Protein AF-A0A7Y6UD02-F1 (afdb_monomer_lite)

Radius of gyration: 16.95 Å; chains: 1; bounding box: 40×27×51 Å

Structure (mmCIF, N/CA/C/O backbone):
data_AF-A0A7Y6UD02-F1
#
_entry.id   AF-A0A7Y6UD02-F1
#
loop_
_atom_site.group_PDB
_atom_site.id
_atom_site.type_symbol
_atom_site.label_atom_id
_atom_site.label_alt_id
_atom_site.label_comp_id
_atom_site.label_asym_id
_atom_site.label_entity_id
_atom_site.label_seq_id
_atom_site.pdbx_PDB_ins_code
_atom_site.Cartn_x
_atom_site.Cartn_y
_atom_site.Cartn_z
_atom_site.occupancy
_atom_site.B_iso_or_equiv
_atom_site.auth_seq_id
_atom_site.auth_comp_id
_atom_site.auth_asym_id
_atom_site.auth_atom_id
_atom_site.pdbx_PDB_model_num
ATOM 1 N N . MET A 1 1 ? 2.867 3.631 35.532 1.00 47.62 1 MET A N 1
ATOM 2 C CA . MET A 1 1 ? 3.204 3.753 34.099 1.00 47.62 1 MET A CA 1
ATOM 3 C C . MET A 1 1 ? 3.918 2.474 33.709 1.00 47.62 1 MET A C 1
ATOM 5 O O . MET A 1 1 ? 5.018 2.258 34.192 1.00 47.62 1 MET A O 1
ATOM 9 N N . ALA A 1 2 ? 3.247 1.566 32.999 1.00 46.75 2 ALA A N 1
ATOM 10 C CA . ALA A 1 2 ? 3.853 0.298 32.595 1.00 46.75 2 ALA A CA 1
ATOM 11 C C . ALA A 1 2 ? 4.838 0.551 31.440 1.00 46.75 2 ALA A C 1
ATOM 13 O O . ALA A 1 2 ? 4.466 1.206 30.467 1.00 46.75 2 ALA A O 1
ATOM 14 N N . SER 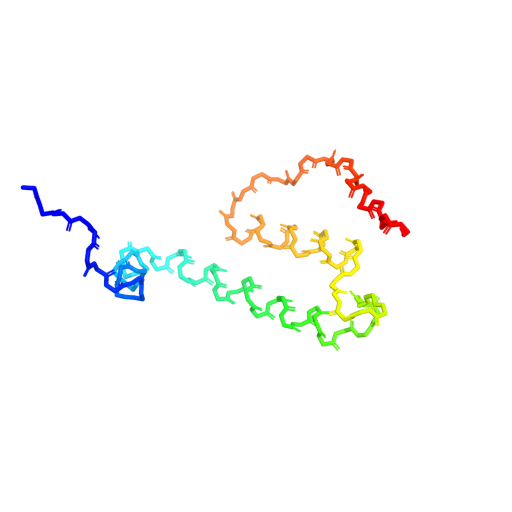A 1 3 ? 6.080 0.075 31.585 1.00 53.16 3 SER A N 1
ATOM 15 C CA . SER A 1 3 ? 7.123 0.148 30.552 1.00 53.16 3 SER A CA 1
ATOM 16 C C . SER A 1 3 ? 6.656 -0.597 29.302 1.00 53.16 3 SER A C 1
ATOM 18 O O . SER A 1 3 ? 6.287 -1.768 29.375 1.00 53.16 3 SER A O 1
ATOM 20 N N . ILE A 1 4 ? 6.686 0.081 28.155 1.00 57.28 4 ILE A N 1
ATOM 21 C CA . ILE A 1 4 ? 6.331 -0.466 26.832 1.00 57.28 4 ILE A CA 1
ATOM 22 C C . ILE A 1 4 ? 7.427 -1.435 26.325 1.00 57.28 4 ILE A C 1
ATOM 24 O O . ILE A 1 4 ? 7.221 -2.180 25.374 1.00 57.28 4 ILE A O 1
ATOM 28 N N . GLU A 1 5 ? 8.571 -1.494 27.012 1.00 58.56 5 GLU A N 1
ATOM 29 C CA . GLU A 1 5 ? 9.811 -2.163 26.589 1.00 58.56 5 GLU A CA 1
ATOM 30 C C . GLU A 1 5 ? 9.766 -3.697 26.494 1.00 58.56 5 GLU A C 1
ATOM 32 O O . GLU A 1 5 ? 10.755 -4.291 26.083 1.00 58.56 5 GLU A O 1
ATOM 37 N N . ASN A 1 6 ? 8.654 -4.360 26.835 1.00 62.16 6 ASN A N 1
ATOM 38 C CA . ASN A 1 6 ? 8.574 -5.827 26.796 1.00 62.16 6 ASN A CA 1
ATOM 39 C C . ASN A 1 6 ? 7.282 -6.379 26.167 1.00 62.16 6 ASN A C 1
ATOM 41 O O . ASN A 1 6 ? 6.880 -7.507 26.458 1.00 62.16 6 ASN A O 1
ATOM 45 N N . ARG A 1 7 ? 6.588 -5.580 25.346 1.00 67.19 7 ARG A N 1
ATOM 46 C CA . ARG A 1 7 ? 5.392 -6.027 24.616 1.00 67.19 7 ARG A CA 1
ATOM 47 C C . ARG A 1 7 ? 5.783 -6.698 23.302 1.00 67.19 7 ARG A C 1
ATOM 49 O O . ARG A 1 7 ? 6.570 -6.140 22.546 1.00 67.19 7 ARG A O 1
ATOM 56 N N . ASP A 1 8 ? 5.190 -7.860 23.017 1.00 85.75 8 ASP A N 1
ATOM 57 C CA . ASP A 1 8 ? 5.271 -8.481 21.691 1.00 85.75 8 ASP A CA 1
ATOM 58 C C . ASP A 1 8 ? 4.759 -7.466 20.645 1.00 85.75 8 ASP A C 1
ATOM 60 O O . ASP A 1 8 ? 3.603 -7.032 20.742 1.00 85.75 8 ASP A O 1
ATOM 64 N N . PRO A 1 9 ? 5.582 -7.064 19.657 1.00 81.38 9 PRO A N 1
ATOM 65 C CA . PRO A 1 9 ? 5.190 -6.109 18.624 1.00 81.38 9 PRO A CA 1
ATOM 66 C C . PRO A 1 9 ? 3.911 -6.511 17.886 1.00 81.38 9 PRO A C 1
ATOM 68 O O . PRO A 1 9 ? 3.116 -5.650 17.513 1.00 81.38 9 PRO A O 1
ATOM 71 N N . ARG A 1 10 ? 3.672 -7.819 17.715 1.00 82.62 10 ARG A N 1
ATOM 72 C CA . ARG A 1 10 ? 2.455 -8.330 17.072 1.00 82.62 10 ARG A CA 1
ATOM 73 C C . ARG A 1 10 ? 1.225 -8.082 17.929 1.00 82.62 10 ARG A C 1
ATOM 75 O O . ARG A 1 10 ? 0.176 -7.723 17.404 1.00 82.62 10 ARG A O 1
ATOM 82 N N . GLN A 1 11 ? 1.360 -8.241 19.242 1.00 85.88 11 GLN A N 1
ATOM 83 C CA . GLN A 1 11 ? 0.277 -7.980 20.180 1.00 85.88 11 GLN A CA 1
ATOM 84 C C . GLN A 1 11 ? -0.026 -6.481 20.270 1.00 85.88 11 GLN A C 1
ATOM 86 O O . GLN A 1 11 ? -1.189 -6.093 20.231 1.00 85.88 11 GLN A O 1
ATOM 91 N N . ALA A 1 12 ? 1.007 -5.634 20.311 1.00 83.56 12 ALA A N 1
ATOM 92 C CA . ALA A 1 12 ? 0.835 -4.182 20.291 1.00 83.56 12 ALA A CA 1
ATOM 93 C C . ALA A 1 12 ? 0.138 -3.704 19.005 1.00 83.56 12 ALA A C 1
ATOM 95 O O . ALA A 1 12 ? -0.789 -2.901 19.072 1.00 83.56 12 ALA A O 1
ATOM 96 N N . LEU A 1 13 ? 0.533 -4.238 17.845 1.00 81.62 13 LEU A N 1
ATOM 97 C CA . LEU A 1 13 ? -0.122 -3.939 16.574 1.00 81.62 13 LEU A CA 1
ATOM 98 C C . LEU A 1 13 ? -1.585 -4.404 16.564 1.00 81.62 13 LEU A C 1
ATOM 100 O O . LEU A 1 13 ? -2.457 -3.648 16.150 1.00 81.62 13 LEU A O 1
ATOM 104 N N . ALA A 1 14 ? -1.870 -5.616 17.047 1.00 84.69 14 ALA A N 1
ATOM 105 C CA . ALA A 1 14 ? -3.232 -6.145 17.094 1.00 84.69 14 ALA A CA 1
ATOM 106 C C . ALA A 1 14 ? -4.169 -5.279 17.952 1.00 84.69 14 ALA A C 1
ATOM 108 O O . ALA A 1 14 ? -5.308 -5.044 17.558 1.00 84.69 14 ALA A O 1
ATOM 109 N N . GLU A 1 15 ? -3.693 -4.771 19.090 1.00 86.38 15 GLU A N 1
ATOM 110 C CA . GLU A 1 15 ? -4.461 -3.848 19.935 1.00 86.38 15 GLU A CA 1
ATOM 111 C C . GLU A 1 15 ? -4.741 -2.517 19.222 1.00 86.38 15 GLU A C 1
ATOM 113 O O . GLU A 1 15 ? -5.885 -2.070 19.191 1.00 86.38 15 GLU A O 1
ATOM 118 N N . ILE A 1 16 ? -3.728 -1.925 18.578 1.00 81.19 16 ILE A N 1
ATOM 119 C CA . ILE A 1 16 ? -3.881 -0.680 17.806 1.00 81.19 16 ILE A CA 1
ATOM 120 C C . ILE A 1 16 ? -4.899 -0.859 16.672 1.00 81.19 16 ILE A C 1
ATOM 122 O O . ILE A 1 16 ? -5.756 -0.001 16.461 1.00 81.19 16 ILE A O 1
ATOM 126 N N . LEU A 1 17 ? -4.827 -1.977 15.945 1.00 81.56 17 LEU A N 1
ATOM 127 C CA . LEU A 1 17 ? -5.731 -2.268 14.831 1.00 81.56 17 LEU A CA 1
ATOM 128 C C . LEU A 1 17 ? -7.155 -2.598 15.298 1.00 81.56 17 LEU A C 1
ATOM 130 O O . LEU A 1 17 ? -8.110 -2.271 14.596 1.00 81.56 17 LEU A O 1
ATOM 134 N N . ALA A 1 18 ? -7.322 -3.191 16.484 1.00 84.62 18 ALA A N 1
ATOM 135 C CA . ALA A 1 18 ? -8.641 -3.429 17.070 1.00 84.62 18 ALA A CA 1
ATOM 136 C C . ALA A 1 18 ? -9.378 -2.117 17.391 1.00 84.62 18 ALA A C 1
ATOM 138 O O . ALA A 1 18 ? -10.596 -2.040 17.237 1.00 84.62 18 ALA A O 1
ATOM 139 N N . GLU A 1 19 ? -8.647 -1.075 17.795 1.00 88.31 19 GLU A N 1
ATOM 140 C CA . GLU A 1 19 ? -9.201 0.262 18.047 1.00 88.31 19 GLU A CA 1
ATOM 141 C C . GLU A 1 19 ? -9.406 1.082 16.760 1.00 88.31 19 GLU A C 1
ATOM 143 O O . GLU A 1 19 ? -10.113 2.092 16.775 1.00 88.31 19 GLU A O 1
ATOM 148 N N . ARG A 1 20 ? -8.804 0.655 15.642 1.00 87.31 20 ARG A N 1
ATOM 149 C CA . ARG A 1 20 ? -8.776 1.366 14.354 1.00 87.31 20 ARG A CA 1
ATOM 150 C C . ARG A 1 20 ? -9.085 0.425 13.180 1.00 87.31 20 ARG A C 1
ATOM 152 O O . ARG A 1 20 ? -8.210 0.163 12.348 1.00 87.31 20 ARG A O 1
ATOM 159 N N . PRO A 1 21 ? -10.327 -0.091 13.082 1.00 86.62 21 PRO A N 1
ATOM 160 C CA . PRO A 1 21 ? -10.714 -1.019 12.017 1.00 86.62 21 PRO A CA 1
ATOM 161 C C . PRO A 1 21 ? -10.619 -0.393 10.616 1.00 86.62 21 PRO A C 1
ATOM 163 O O . PRO A 1 21 ? -10.412 -1.107 9.638 1.00 86.62 21 PRO A O 1
ATOM 166 N N . ASP A 1 22 ? -10.723 0.935 10.523 1.00 86.44 22 ASP A N 1
ATOM 167 C CA . ASP A 1 22 ? -10.473 1.730 9.319 1.00 8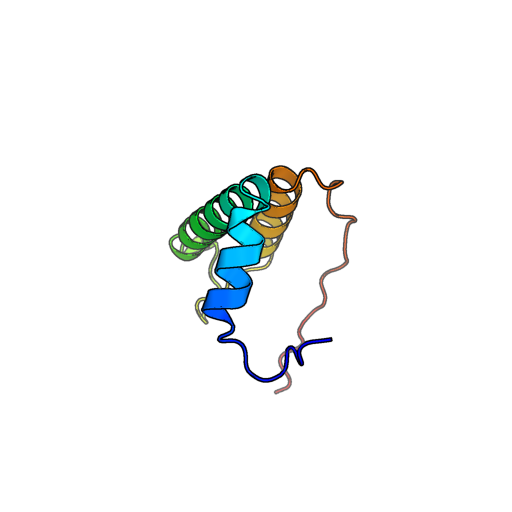6.44 22 ASP A CA 1
ATOM 168 C C . ASP A 1 22 ? -9.036 1.558 8.810 1.00 86.44 22 ASP A C 1
ATOM 170 O O . ASP A 1 22 ? -8.821 1.253 7.638 1.00 86.44 22 ASP A O 1
ATOM 174 N N . LEU A 1 23 ? -8.051 1.682 9.704 1.00 86.38 23 LEU A N 1
ATOM 175 C CA . LEU A 1 23 ? -6.639 1.528 9.356 1.00 86.38 23 LEU A CA 1
ATOM 176 C C . LEU A 1 23 ? -6.287 0.076 9.036 1.00 86.38 23 LEU A C 1
ATOM 178 O O . LEU A 1 23 ? -5.485 -0.171 8.139 1.00 86.38 23 LEU A O 1
ATOM 182 N N . ALA A 1 24 ? -6.903 -0.882 9.731 1.00 87.19 24 ALA A N 1
ATOM 183 C CA . ALA A 1 24 ? -6.732 -2.300 9.428 1.00 87.19 24 ALA A CA 1
ATOM 184 C C . ALA A 1 24 ? -7.234 -2.640 8.015 1.00 87.19 24 ALA A C 1
ATOM 186 O O . ALA A 1 24 ? -6.534 -3.308 7.255 1.00 87.19 24 ALA A O 1
ATOM 187 N N . ALA A 1 25 ? -8.416 -2.138 7.643 1.00 87.94 25 ALA A N 1
ATOM 188 C CA . ALA A 1 25 ? -8.971 -2.316 6.304 1.00 87.94 25 ALA A CA 1
ATOM 189 C C . ALA A 1 25 ? -8.121 -1.617 5.231 1.00 87.94 25 ALA A C 1
ATOM 191 O O . ALA A 1 25 ? -7.867 -2.198 4.177 1.00 87.94 25 ALA A O 1
ATOM 192 N N . ALA A 1 26 ? -7.636 -0.405 5.513 1.00 90.12 26 ALA A N 1
ATOM 193 C CA . ALA A 1 26 ? -6.747 0.320 4.612 1.00 90.12 26 ALA A CA 1
ATOM 194 C C . ALA A 1 26 ? -5.425 -0.429 4.379 1.00 90.12 26 ALA A C 1
ATOM 196 O O . ALA A 1 26 ? -5.003 -0.593 3.238 1.00 90.12 26 ALA A O 1
ATOM 197 N N . ALA A 1 27 ? -4.797 -0.934 5.444 1.00 89.62 27 ALA A N 1
ATOM 198 C CA . ALA A 1 27 ? -3.562 -1.706 5.349 1.00 89.62 27 ALA A CA 1
ATOM 199 C C . ALA A 1 27 ? -3.746 -2.991 4.528 1.00 89.62 27 ALA A C 1
ATOM 201 O O . ALA A 1 27 ? -2.899 -3.300 3.692 1.00 89.62 27 ALA A O 1
ATOM 202 N N . ALA A 1 28 ? -4.863 -3.704 4.721 1.00 90.81 28 ALA A N 1
ATOM 203 C CA . ALA A 1 28 ? -5.196 -4.881 3.920 1.00 90.81 28 ALA A CA 1
ATOM 204 C C . ALA A 1 28 ? -5.346 -4.526 2.431 1.00 90.81 28 ALA A C 1
ATOM 206 O O . ALA A 1 28 ? -4.719 -5.154 1.586 1.00 90.81 28 ALA A O 1
ATOM 207 N N . ALA A 1 29 ? -6.090 -3.463 2.111 1.00 91.75 29 ALA A N 1
ATOM 208 C CA . ALA A 1 29 ? -6.284 -3.027 0.729 1.00 91.75 29 ALA A CA 1
ATOM 209 C C . ALA A 1 29 ? -4.977 -2.587 0.042 1.00 91.75 29 ALA A C 1
ATOM 211 O O . ALA A 1 29 ? -4.776 -2.864 -1.140 1.00 91.75 29 ALA A O 1
ATOM 212 N N . ILE A 1 30 ? -4.081 -1.910 0.770 1.00 94.44 30 ILE A N 1
ATOM 213 C CA . ILE A 1 30 ? -2.761 -1.510 0.258 1.00 94.44 30 ILE A CA 1
ATOM 214 C C . ILE A 1 30 ? -1.886 -2.741 0.009 1.00 94.44 30 ILE A C 1
ATOM 216 O O . ILE A 1 30 ? -1.203 -2.814 -1.013 1.00 94.44 30 ILE A O 1
ATOM 220 N N . PHE A 1 31 ? -1.916 -3.715 0.919 1.00 94.50 31 PHE A N 1
ATOM 221 C CA . PHE A 1 31 ? -1.169 -4.958 0.770 1.00 94.50 31 PHE A CA 1
ATOM 222 C C . PHE A 1 31 ? -1.638 -5.759 -0.450 1.00 94.50 31 PHE A C 1
ATOM 224 O O . PHE A 1 31 ? -0.809 -6.107 -1.288 1.00 94.50 31 PHE A O 1
ATOM 231 N N . ASP A 1 32 ? -2.949 -5.957 -0.611 1.00 95.12 32 ASP A N 1
ATOM 232 C CA . ASP A 1 32 ? -3.525 -6.660 -1.766 1.00 95.12 32 ASP A CA 1
ATOM 233 C C . ASP A 1 32 ? -3.135 -5.982 -3.089 1.00 95.12 32 ASP A C 1
ATOM 235 O O . ASP A 1 32 ? -2.769 -6.643 -4.061 1.00 95.12 32 ASP A O 1
ATOM 239 N N . TYR A 1 33 ? -3.154 -4.646 -3.131 1.00 95.75 33 TYR A N 1
ATOM 240 C CA . TYR A 1 33 ? -2.741 -3.907 -4.324 1.00 95.75 33 TYR A CA 1
ATOM 241 C C . TYR A 1 33 ? -1.238 -4.022 -4.602 1.00 95.75 33 TYR A C 1
ATOM 243 O O . TYR A 1 33 ? -0.820 -4.091 -5.754 1.00 95.75 33 TYR A O 1
ATOM 251 N N . THR A 1 34 ? -0.420 -4.086 -3.551 1.00 95.50 34 THR A N 1
ATOM 252 C CA . THR A 1 34 ? 1.023 -4.311 -3.693 1.00 95.50 34 THR A CA 1
ATOM 253 C C . THR A 1 34 ? 1.286 -5.685 -4.302 1.00 95.50 34 THR A C 1
ATOM 255 O O . THR A 1 34 ? 2.120 -5.797 -5.190 1.00 95.50 34 THR A O 1
ATOM 258 N N . GLN A 1 35 ? 0.554 -6.721 -3.877 1.00 95.56 35 GLN A N 1
ATOM 259 C CA . GLN A 1 35 ? 0.654 -8.058 -4.472 1.00 95.56 35 GLN A CA 1
ATOM 260 C C . GLN A 1 35 ? 0.268 -8.047 -5.951 1.00 95.56 35 GLN A C 1
ATOM 262 O O . GLN A 1 35 ? 1.015 -8.573 -6.764 1.00 95.56 35 GLN A O 1
ATOM 267 N N . TYR A 1 36 ? -0.832 -7.375 -6.303 1.00 95.38 36 TYR A N 1
ATOM 268 C CA . TYR A 1 36 ? -1.232 -7.202 -7.700 1.00 95.38 36 TYR A CA 1
ATOM 269 C C . TYR A 1 36 ? -0.119 -6.581 -8.558 1.00 95.38 36 TYR A C 1
ATOM 271 O O . TYR A 1 36 ? 0.146 -7.067 -9.651 1.00 95.38 36 TYR A O 1
ATOM 279 N N . LEU A 1 37 ? 0.551 -5.535 -8.061 1.00 95.62 37 LEU A N 1
ATOM 280 C CA . LEU A 1 37 ? 1.659 -4.902 -8.783 1.00 95.62 37 LEU A CA 1
ATOM 281 C C . LEU A 1 37 ? 2.908 -5.790 -8.848 1.00 95.62 37 LEU A C 1
ATOM 283 O O . LEU A 1 37 ? 3.640 -5.730 -9.825 1.00 95.62 37 LEU A O 1
ATOM 287 N N . LEU A 1 38 ? 3.162 -6.599 -7.817 1.00 94.25 38 LEU A N 1
ATOM 288 C CA . LEU A 1 38 ? 4.289 -7.535 -7.802 1.00 94.25 38 LEU A CA 1
ATOM 289 C C . LEU A 1 38 ? 4.066 -8.7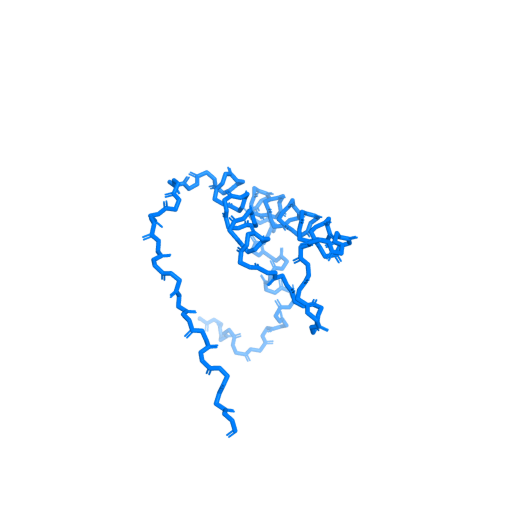66 -8.691 1.00 94.25 38 LEU A C 1
ATOM 291 O O . LEU A 1 38 ? 5.037 -9.418 -9.057 1.00 94.25 38 LEU A O 1
ATOM 295 N N . ASP A 1 39 ? 2.819 -9.085 -9.028 1.00 95.50 39 ASP A N 1
ATOM 296 C CA . ASP A 1 39 ? 2.476 -10.137 -9.989 1.00 95.50 39 ASP A CA 1
ATOM 297 C C . ASP A 1 39 ? 2.512 -9.631 -11.450 1.00 95.50 39 ASP A C 1
ATOM 299 O O . ASP A 1 39 ? 2.403 -10.431 -12.383 1.00 95.50 39 ASP A O 1
ATOM 303 N N . ASP A 1 40 ? 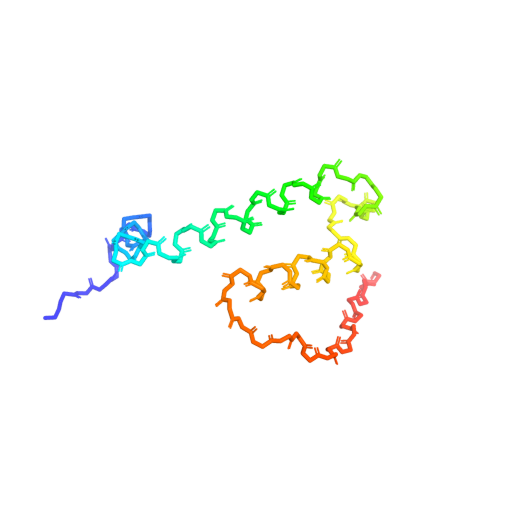2.646 -8.317 -11.661 1.00 93.19 40 ASP A N 1
ATOM 304 C CA . ASP A 1 40 ? 2.737 -7.689 -12.980 1.00 93.19 40 ASP A CA 1
ATOM 305 C C . ASP A 1 40 ? 4.205 -7.509 -13.391 1.00 93.19 40 ASP A C 1
ATOM 307 O O . ASP A 1 40 ? 4.877 -6.566 -12.972 1.00 93.19 40 ASP A O 1
ATOM 311 N N . ASP A 1 41 ? 4.702 -8.407 -14.247 1.00 91.12 41 ASP A N 1
ATOM 312 C CA . ASP A 1 41 ? 6.078 -8.372 -14.759 1.00 91.12 41 ASP A CA 1
ATOM 313 C C . ASP A 1 41 ? 6.427 -7.034 -15.448 1.00 91.12 41 ASP A C 1
ATOM 315 O O . ASP A 1 41 ? 7.598 -6.650 -15.464 1.00 91.12 41 ASP A O 1
ATOM 319 N N . GLU A 1 42 ? 5.446 -6.300 -15.996 1.00 93.00 42 GLU A N 1
ATOM 320 C CA . GLU A 1 42 ? 5.676 -4.977 -16.604 1.00 93.00 42 GLU A CA 1
ATOM 321 C C . GLU A 1 42 ? 5.981 -3.892 -15.561 1.00 93.00 42 GLU A C 1
ATOM 323 O O . GLU A 1 42 ? 6.506 -2.838 -15.912 1.00 93.00 42 GLU A O 1
ATOM 328 N N . ARG A 1 43 ? 5.675 -4.151 -14.285 1.00 92.44 43 ARG A N 1
ATOM 329 C CA . ARG A 1 43 ? 5.886 -3.247 -13.143 1.00 92.44 43 ARG A CA 1
ATOM 330 C C . ARG A 1 43 ? 7.099 -3.613 -12.312 1.00 92.44 43 ARG A C 1
ATOM 332 O O . ARG A 1 43 ? 7.348 -2.981 -11.285 1.00 92.44 43 ARG A O 1
ATOM 339 N N . LEU A 1 44 ? 7.858 -4.619 -12.739 1.00 93.50 44 LEU A N 1
ATOM 340 C CA . LEU A 1 44 ? 9.037 -5.089 -12.036 1.00 93.50 44 LEU A CA 1
ATOM 341 C C . LEU A 1 44 ? 10.326 -4.658 -12.729 1.00 93.50 44 LEU A C 1
ATOM 343 O O . LEU A 1 44 ? 10.526 -4.800 -13.935 1.00 93.50 44 LEU A O 1
ATOM 347 N N . THR A 1 45 ? 11.278 -4.203 -11.925 1.00 92.31 45 THR A N 1
ATOM 348 C CA . THR A 1 45 ? 12.672 -4.099 -12.340 1.00 92.31 45 THR A CA 1
ATOM 349 C C . THR A 1 45 ? 13.277 -5.495 -12.513 1.00 92.31 45 THR A C 1
ATOM 351 O O . THR A 1 45 ? 12.751 -6.507 -12.046 1.00 92.31 45 THR A O 1
ATOM 354 N N . LYS A 1 46 ? 14.472 -5.571 -13.109 1.00 88.31 46 LYS A N 1
ATOM 355 C CA . LYS A 1 46 ? 15.207 -6.842 -13.253 1.00 88.31 46 LYS A CA 1
ATOM 356 C C . LYS A 1 46 ? 15.526 -7.536 -11.919 1.00 88.31 46 LYS A C 1
ATOM 358 O O . LYS A 1 46 ? 15.817 -8.728 -11.931 1.00 88.31 46 LYS A O 1
ATOM 363 N N . SER A 1 47 ? 15.511 -6.811 -10.798 1.00 91.94 47 SER A N 1
ATOM 364 C CA . SER A 1 47 ? 15.717 -7.364 -9.453 1.00 91.94 47 SER A CA 1
ATOM 365 C C . SER A 1 47 ? 14.417 -7.811 -8.770 1.00 91.94 47 SER A C 1
ATOM 367 O O . SER A 1 47 ? 14.478 -8.344 -7.664 1.00 91.94 47 SER A O 1
ATOM 369 N N . GLY A 1 48 ? 13.258 -7.632 -9.417 1.00 89.44 48 GLY A N 1
ATOM 370 C CA . GLY A 1 48 ? 11.945 -7.994 -8.877 1.00 89.44 48 GLY A CA 1
ATOM 371 C C . GLY A 1 48 ? 11.361 -6.967 -7.903 1.00 89.44 48 GLY A C 1
ATOM 372 O O . GLY A 1 48 ? 10.439 -7.290 -7.160 1.00 89.44 48 GLY A O 1
ATOM 373 N N . ALA A 1 49 ? 11.902 -5.745 -7.871 1.00 92.12 49 ALA A N 1
ATOM 374 C CA . ALA A 1 49 ? 11.304 -4.622 -7.148 1.00 92.12 49 ALA A CA 1
ATOM 375 C C . ALA A 1 49 ? 10.320 -3.867 -8.050 1.00 92.12 49 ALA A C 1
ATOM 377 O O . ALA A 1 49 ? 10.465 -3.916 -9.267 1.00 92.12 49 ALA A O 1
ATOM 378 N N . LEU A 1 50 ? 9.376 -3.121 -7.467 1.00 93.38 50 LEU A N 1
ATOM 379 C CA . LEU A 1 50 ? 8.523 -2.221 -8.248 1.00 93.38 50 LEU A CA 1
ATOM 380 C C . LEU A 1 50 ? 9.368 -1.160 -8.967 1.00 93.38 50 LEU A C 1
ATOM 382 O O . LEU A 1 50 ? 10.264 -0.560 -8.363 1.00 93.38 50 LEU A O 1
ATOM 386 N N . ASP A 1 51 ? 9.063 -0.930 -10.239 1.00 94.44 51 ASP A N 1
ATOM 387 C CA . ASP A 1 51 ? 9.622 0.158 -11.034 1.00 94.44 51 ASP A CA 1
ATOM 388 C C . ASP A 1 51 ? 9.052 1.530 -10.613 1.00 94.44 51 ASP A C 1
ATOM 390 O O . ASP A 1 51 ? 8.270 1.643 -9.665 1.00 94.44 51 ASP A O 1
ATOM 394 N N . GLY A 1 52 ? 9.486 2.607 -11.278 1.00 92.50 52 GLY A N 1
ATOM 395 C CA . GLY A 1 52 ? 9.038 3.968 -10.959 1.00 92.50 52 GLY A CA 1
ATOM 396 C C . GLY A 1 52 ? 7.514 4.104 -10.992 1.00 92.50 52 GLY A C 1
ATOM 397 O O . GLY A 1 52 ? 6.908 4.496 -9.996 1.00 92.50 52 GLY A O 1
ATOM 398 N N . GLU A 1 53 ? 6.894 3.671 -12.092 1.00 93.50 53 GLU A N 1
ATOM 399 C CA . GLU A 1 53 ? 5.445 3.767 -12.281 1.00 93.50 53 GLU A CA 1
ATOM 400 C C . GLU A 1 53 ? 4.677 2.887 -11.280 1.00 93.50 53 GLU A C 1
ATOM 402 O O . GLU A 1 53 ? 3.695 3.333 -10.690 1.00 93.50 53 GLU A O 1
ATOM 407 N N . GLY A 1 54 ? 5.141 1.664 -11.012 1.00 94.19 54 GLY A N 1
ATOM 408 C CA . GLY A 1 54 ? 4.563 0.771 -10.009 1.00 94.19 54 GLY A CA 1
ATOM 409 C C . GLY A 1 54 ? 4.606 1.365 -8.599 1.00 94.19 54 GLY A C 1
ATOM 410 O O . GLY A 1 54 ? 3.619 1.288 -7.860 1.00 94.19 54 GLY A O 1
ATOM 411 N N . ARG A 1 55 ? 5.712 2.021 -8.222 1.00 94.12 55 ARG A N 1
ATOM 412 C CA . ARG A 1 55 ? 5.813 2.738 -6.937 1.00 94.12 55 ARG A CA 1
ATOM 413 C C . ARG A 1 55 ? 4.839 3.909 -6.863 1.00 94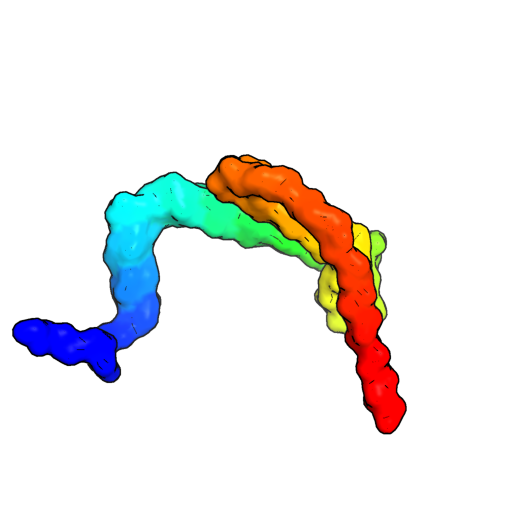.12 55 ARG A C 1
ATOM 415 O O . ARG A 1 55 ? 4.197 4.085 -5.825 1.00 94.12 55 ARG A O 1
ATOM 422 N N . ASP A 1 56 ? 4.701 4.679 -7.936 1.00 93.56 56 ASP A N 1
ATOM 423 C CA . ASP A 1 56 ? 3.798 5.830 -7.972 1.00 93.56 56 ASP A CA 1
ATOM 424 C C . ASP A 1 56 ? 2.332 5.406 -7.912 1.00 93.56 56 ASP A C 1
ATOM 426 O O . ASP A 1 56 ? 1.556 5.963 -7.130 1.00 93.56 56 ASP A O 1
ATOM 430 N N . LEU A 1 57 ? 1.965 4.349 -8.638 1.00 93.88 57 LEU A N 1
ATOM 431 C CA . LEU A 1 57 ? 0.641 3.735 -8.565 1.00 93.88 57 LEU A CA 1
ATOM 432 C C . LEU A 1 57 ? 0.331 3.241 -7.148 1.00 93.88 57 LEU A C 1
ATOM 434 O O . LEU A 1 57 ? -0.766 3.481 -6.635 1.00 93.88 57 LEU A O 1
ATOM 438 N N . LEU A 1 58 ? 1.285 2.573 -6.490 1.00 94.38 58 LEU A N 1
ATOM 439 C CA . LEU A 1 58 ? 1.127 2.133 -5.103 1.00 94.38 58 LEU A CA 1
ATOM 440 C C . LEU A 1 58 ? 0.951 3.323 -4.151 1.00 94.38 58 LEU A C 1
ATOM 442 O O . LEU A 1 58 ? 0.057 3.304 -3.300 1.00 94.38 58 LEU A O 1
ATOM 446 N N . ARG A 1 59 ? 1.763 4.377 -4.306 1.00 92.38 59 ARG A N 1
ATOM 447 C CA . ARG A 1 59 ? 1.679 5.604 -3.500 1.00 92.38 59 ARG A CA 1
ATOM 448 C C . ARG A 1 59 ? 0.321 6.278 -3.669 1.00 92.38 59 ARG A C 1
ATOM 450 O O . ARG A 1 59 ? -0.328 6.595 -2.671 1.00 92.38 59 ARG A O 1
ATOM 457 N N . GLN A 1 60 ? -0.132 6.458 -4.908 1.00 92.06 60 GLN A N 1
ATOM 458 C CA . GLN A 1 60 ? -1.438 7.038 -5.204 1.00 92.06 60 GLN A CA 1
ATOM 459 C C . GLN A 1 60 ? -2.553 6.213 -4.557 1.00 92.06 60 GLN A C 1
ATOM 461 O O . GLN A 1 60 ? -3.393 6.761 -3.841 1.00 92.06 60 GLN A O 1
ATOM 466 N N . ARG A 1 61 ? -2.530 4.887 -4.734 1.00 91.69 61 ARG A N 1
ATOM 467 C CA . ARG A 1 61 ? -3.550 4.005 -4.166 1.00 91.69 61 ARG A CA 1
ATOM 468 C C . ARG A 1 61 ? -3.580 4.054 -2.641 1.00 91.69 61 ARG A C 1
ATOM 470 O O . ARG A 1 61 ? -4.661 4.039 -2.048 1.00 91.69 61 ARG A O 1
ATOM 477 N N . ALA A 1 62 ? -2.416 4.126 -1.999 1.00 91.50 62 ALA A N 1
ATOM 478 C CA . ALA A 1 62 ? -2.318 4.261 -0.552 1.00 91.50 62 ALA A CA 1
ATOM 479 C C . ALA A 1 62 ? -2.930 5.580 -0.060 1.00 91.50 62 ALA A C 1
ATOM 481 O O . ALA A 1 62 ? -3.693 5.571 0.905 1.00 91.50 62 ALA A O 1
ATOM 482 N N . LEU A 1 63 ? -2.666 6.694 -0.749 1.00 90.88 63 LEU A N 1
ATOM 483 C CA . LEU A 1 63 ? -3.244 7.998 -0.414 1.00 90.88 63 LEU A CA 1
ATOM 484 C C . LEU A 1 63 ? -4.764 8.016 -0.593 1.00 90.88 63 LEU A C 1
ATOM 486 O O . LEU A 1 63 ? -5.469 8.451 0.315 1.00 90.88 63 LEU A O 1
ATOM 490 N N . GLU A 1 64 ? -5.276 7.468 -1.697 1.00 88.44 64 GLU A N 1
ATOM 491 C CA . GLU A 1 64 ? -6.720 7.311 -1.920 1.00 88.44 64 GLU A CA 1
ATOM 492 C C . GLU A 1 64 ? -7.377 6.485 -0.807 1.00 88.44 64 GLU A C 1
ATOM 494 O O . GLU A 1 64 ? -8.428 6.854 -0.284 1.00 88.44 64 GLU A O 1
ATOM 499 N N . THR A 1 65 ? -6.738 5.380 -0.418 1.00 90.00 65 THR A N 1
ATOM 500 C CA . THR A 1 65 ? -7.257 4.453 0.598 1.00 90.00 65 THR A CA 1
ATOM 501 C C . THR A 1 65 ? -7.249 5.076 1.995 1.00 90.00 65 THR A C 1
ATOM 503 O O . THR A 1 65 ? -8.168 4.853 2.781 1.00 90.00 65 THR A O 1
ATOM 506 N N . LEU A 1 66 ? -6.232 5.882 2.307 1.00 88.62 66 LEU A N 1
ATOM 507 C CA . LEU A 1 66 ? -6.106 6.587 3.585 1.00 88.62 66 LEU A CA 1
ATOM 508 C C . LEU A 1 66 ? -6.894 7.909 3.627 1.00 88.62 66 LEU A C 1
ATOM 510 O O . LEU A 1 66 ? -6.959 8.540 4.681 1.00 88.62 66 LEU A O 1
ATOM 514 N N . GLY A 1 67 ? -7.487 8.338 2.506 1.00 82.69 67 GLY A N 1
ATOM 515 C CA . GLY A 1 67 ? -8.169 9.630 2.384 1.00 82.69 67 GLY A CA 1
ATOM 516 C C . GLY A 1 67 ? -7.220 10.833 2.455 1.00 82.69 67 GLY A C 1
ATOM 517 O O . GLY A 1 67 ? -7.632 11.922 2.858 1.00 82.69 67 GLY A O 1
ATOM 518 N N . GLY A 1 68 ? -5.944 10.630 2.121 1.00 69.19 68 GLY A N 1
ATOM 519 C CA . GLY A 1 68 ? -4.924 11.673 2.102 1.00 69.19 68 GLY A CA 1
ATOM 520 C C . GLY A 1 68 ? -5.058 12.612 0.895 1.00 69.19 68 GLY A C 1
ATOM 521 O O . GLY A 1 68 ? -5.708 12.266 -0.094 1.00 69.19 68 GLY A O 1
ATOM 522 N N . PRO A 1 69 ? -4.448 13.810 0.951 1.00 58.25 69 PRO A N 1
ATOM 523 C CA . PRO A 1 69 ? -4.303 14.649 -0.235 1.00 58.25 69 PRO A CA 1
ATOM 524 C C . PRO A 1 69 ? -3.483 13.909 -1.310 1.00 58.25 69 PRO A C 1
ATOM 526 O O . PRO A 1 69 ? -2.661 13.059 -0.957 1.00 58.25 69 PRO A O 1
ATOM 529 N N . PRO A 1 70 ? -3.690 14.208 -2.607 1.00 57.72 70 PRO A N 1
ATOM 530 C CA . PRO A 1 70 ? -2.884 13.621 -3.677 1.00 57.72 70 PRO A CA 1
ATOM 531 C C . PRO A 1 70 ? -1.393 13.910 -3.441 1.00 57.72 70 PRO A C 1
ATOM 533 O O . PRO A 1 70 ? -1.074 14.923 -2.804 1.00 57.72 70 PRO A O 1
ATOM 536 N N . PRO A 1 71 ? -0.487 13.034 -3.915 1.00 58.34 71 PRO A N 1
ATOM 537 C CA . PRO A 1 71 ? 0.937 13.251 -3.719 1.00 58.34 71 PRO A CA 1
ATOM 538 C C . PRO A 1 71 ? 1.322 14.591 -4.355 1.00 58.34 71 PRO A C 1
ATOM 540 O O . PRO A 1 71 ? 0.851 14.923 -5.443 1.00 58.34 71 PRO A O 1
ATOM 543 N N . ALA A 1 72 ? 2.132 15.381 -3.647 1.00 58.84 72 ALA A N 1
ATOM 544 C CA . ALA A 1 72 ? 2.891 16.430 -4.312 1.00 58.84 72 ALA A CA 1
ATOM 545 C C . ALA A 1 72 ? 3.853 15.731 -5.281 1.00 58.84 72 ALA A C 1
ATOM 547 O O . ALA A 1 72 ? 4.317 14.638 -4.954 1.00 58.84 72 ALA A O 1
ATOM 548 N N . ASP A 1 73 ? 4.094 16.314 -6.455 1.00 55.81 73 ASP A N 1
ATOM 549 C CA . ASP A 1 73 ? 5.088 15.825 -7.414 1.00 55.81 73 ASP A CA 1
ATOM 550 C C . ASP A 1 73 ? 6.471 15.805 -6.729 1.00 55.81 73 ASP A C 1
ATOM 552 O O . ASP A 1 73 ? 7.202 16.793 -6.753 1.00 55.81 73 ASP A O 1
ATOM 556 N N . ASP A 1 74 ? 6.786 14.718 -6.024 1.00 55.84 74 ASP A N 1
ATOM 557 C CA . ASP A 1 74 ? 8.092 14.476 -5.427 1.00 55.84 74 ASP A CA 1
ATOM 558 C C . ASP A 1 74 ? 8.998 14.004 -6.561 1.00 55.84 74 ASP A C 1
ATOM 560 O O . ASP A 1 74 ? 8.838 12.900 -7.083 1.00 55.84 74 ASP A O 1
ATOM 564 N N . GLU A 1 75 ? 9.913 14.888 -6.959 1.00 52.56 75 GLU A N 1
ATOM 565 C CA . GLU A 1 75 ? 10.995 14.615 -7.898 1.00 52.56 75 GLU A CA 1
ATOM 566 C C . GLU A 1 75 ? 11.676 13.288 -7.529 1.00 52.56 75 GLU A C 1
ATOM 568 O O . GLU A 1 75 ? 12.081 13.086 -6.380 1.00 52.56 75 GLU A O 1
ATOM 573 N N . ASP A 1 76 ? 11.758 12.382 -8.508 1.00 54.62 76 ASP A N 1
ATOM 574 C CA . ASP A 1 76 ? 12.400 11.077 -8.400 1.00 54.62 76 ASP A CA 1
ATOM 575 C C . ASP A 1 76 ? 13.732 11.185 -7.648 1.00 54.62 76 ASP A C 1
ATOM 577 O O . ASP A 1 76 ? 14.695 11.788 -8.125 1.00 54.62 76 ASP A O 1
ATOM 581 N N . VAL A 1 77 ? 13.801 10.586 -6.457 1.00 54.09 77 VAL A N 1
ATOM 582 C CA . VAL A 1 77 ? 15.085 10.366 -5.793 1.00 54.09 77 VAL A CA 1
ATOM 583 C C . VAL A 1 77 ? 15.766 9.255 -6.578 1.00 54.09 77 VAL A C 1
ATOM 585 O O . VAL A 1 77 ? 15.488 8.072 -6.364 1.00 54.09 77 VAL A O 1
ATOM 588 N N . ASP A 1 78 ? 16.586 9.663 -7.542 1.00 46.94 78 ASP A N 1
ATOM 589 C CA . ASP A 1 78 ? 17.462 8.791 -8.309 1.00 46.94 78 ASP A CA 1
ATOM 590 C C . ASP A 1 78 ? 18.354 8.061 -7.298 1.00 46.94 78 ASP A C 1
ATOM 592 O O . ASP A 1 78 ? 19.213 8.653 -6.638 1.00 46.94 78 ASP A O 1
ATOM 596 N N . VAL A 1 79 ? 18.071 6.778 -7.076 1.00 54.88 79 VAL A N 1
ATOM 597 C CA . VAL A 1 79 ? 18.967 5.917 -6.311 1.00 54.88 79 VAL A CA 1
ATOM 598 C C . VAL A 1 79 ? 20.069 5.563 -7.294 1.00 54.88 79 VAL A C 1
ATOM 600 O O . VAL A 1 79 ? 19.965 4.570 -8.010 1.00 54.88 79 VAL A O 1
ATOM 603 N N . GLU A 1 80 ? 21.072 6.435 -7.392 1.00 48.91 80 GLU A N 1
ATOM 604 C CA . GLU A 1 80 ? 22.319 6.117 -8.075 1.00 48.91 80 GLU A CA 1
ATOM 605 C C . GLU A 1 80 ? 22.884 4.849 -7.411 1.00 48.91 80 GLU A C 1
ATOM 607 O O . GLU A 1 80 ? 23.327 4.878 -6.261 1.00 48.91 80 GLU A O 1
ATOM 612 N N . ASP A 1 81 ? 22.787 3.715 -8.113 1.00 56.97 81 ASP A N 1
ATOM 613 C CA . ASP A 1 81 ? 23.517 2.489 -7.791 1.00 56.97 81 ASP A CA 1
ATOM 614 C C . ASP A 1 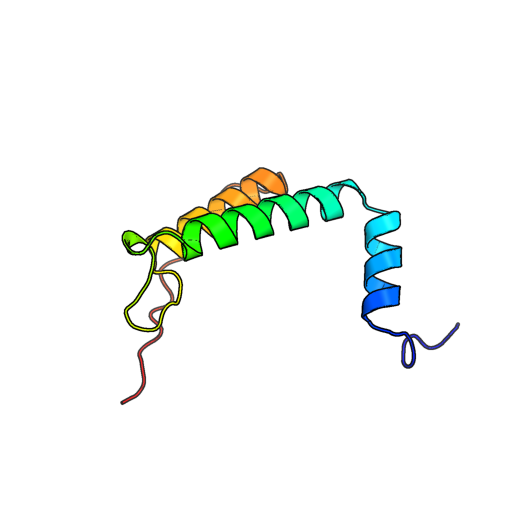81 ? 25.013 2.850 -7.812 1.00 56.97 81 ASP A C 1
ATOM 616 O O . ASP A 1 81 ? 25.594 3.072 -8.877 1.00 56.97 81 ASP A O 1
ATOM 620 N N . GLU A 1 82 ? 25.629 2.974 -6.634 1.00 50.94 82 GLU A N 1
ATOM 621 C CA . GLU A 1 82 ? 27.080 3.123 -6.509 1.00 50.94 82 GLU A CA 1
ATOM 622 C C . GLU A 1 82 ? 27.759 1.844 -7.048 1.00 50.94 82 GLU A C 1
ATOM 624 O O . GLU A 1 82 ? 27.522 0.747 -6.533 1.00 50.94 82 GLU A O 1
ATOM 629 N N . GLU A 1 83 ? 28.566 2.001 -8.109 1.00 50.91 83 GLU A N 1
ATOM 630 C CA . GLU A 1 83 ? 29.383 0.953 -8.761 1.00 50.91 83 GLU A CA 1
ATOM 631 C C . GLU A 1 83 ? 30.366 0.228 -7.822 1.00 50.91 83 GLU A C 1
ATOM 633 O O . GLU A 1 83 ? 31.019 0.888 -6.977 1.00 50.91 83 GLU A O 1
#

Secondary structure (DSSP, 8-state):
---GGG--HHHHHHHHHHH-HHHHHHHHHHHHHHHHHHT-GGGB-TTSSB-HHHHHHHHHHHHHHHTPPPPP-----------

Foldseek 3Di:
DDDPVDDDPVVVVVVVCVVPVLVVVLVVQLVVLLVVLLVDPVQADPVSDGDPVSVLVSVQSSCVSVVHDGDDPDPDPPPPPDD

pLDDT: mean 80.61, std 16.21, range [46.75, 95.75]

Sequence (83 aa):
MASIENRDPRQALAEILAERPDLAAAAAAIFDYTQYLLDDDERLTKSGALDGEGRDLLRQRALETLGGPPPADDEDVDVEDEE